Protein AF-A0A927WW05-F1 (afdb_monomer_lite)

Radius of gyration: 24.35 Å; chains: 1; bounding box: 55×61×64 Å

pLDDT: mean 81.82, std 17.55, range [44.12, 98.25]

Foldseek 3Di:
DVVVVVVVVVVVVVVVVVVVVVVVVVVVVVVVVLVVVLVVVCCVVPNPWAWPDKDFAAELVRHSQWIWTATDPGKIWIAGPVQRHTQDIDRHHDDLCPPPDHWHDLGPQAIWDADPNWTAGSVPRDTDDPVRSVVSVVVVVVVSVVSVVVVVVVVVVVVVVVVVVVVVVVVVVVVVD

Secondary stru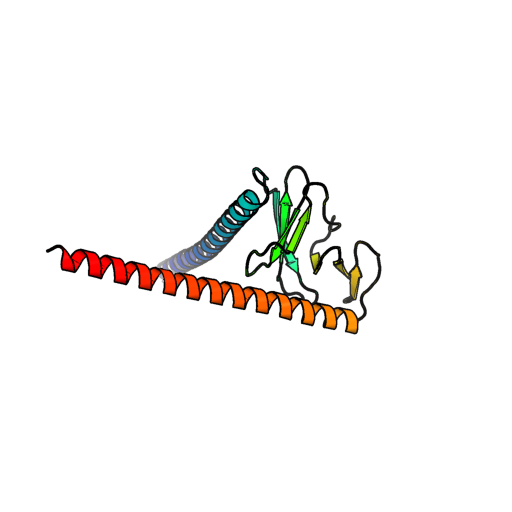cture (DSSP, 8-state):
-HHHHHHHHHHHHHHHHHHHHHHHHHHHHHHHHHHHHHHHHHHHHHSSPPEEEEEEEB-TTS---EEEEEESSS-EEEEETTT--EEEEESS---S-TT-SS-EE-STT-EEEEETTEEEETTT-PBPPHHHHHHHHHHHHHHHHHHHHHHHHHHHHHHHHHHHHHHHHHHHHHTT-

Structure (mmCIF, N/CA/C/O backbone):
data_AF-A0A927WW05-F1
#
_entry.id   AF-A0A927WW05-F1
#
loop_
_atom_site.group_PDB
_atom_site.id
_atom_site.type_symbol
_atom_site.label_atom_id
_atom_site.label_alt_id
_atom_site.label_comp_id
_atom_site.label_asym_id
_atom_site.label_entity_id
_atom_site.label_seq_id
_atom_site.pdbx_PDB_ins_code
_atom_site.Cartn_x
_atom_site.Cartn_y
_atom_site.Cartn_z
_atom_site.occupancy
_atom_site.B_iso_or_equiv
_atom_site.auth_seq_id
_atom_site.auth_comp_id
_atom_site.auth_asym_id
_atom_site.auth_atom_id
_atom_site.pdbx_PDB_model_num
ATOM 1 N N . MET A 1 1 ? 34.515 -19.649 48.354 1.00 56.78 1 MET A N 1
ATOM 2 C CA . MET A 1 1 ? 34.662 -19.021 47.018 1.00 56.78 1 MET A CA 1
ATOM 3 C C . MET A 1 1 ? 33.656 -19.541 45.986 1.00 56.78 1 MET A C 1
ATOM 5 O O . MET A 1 1 ? 32.896 -18.726 45.486 1.00 56.78 1 MET A O 1
ATOM 9 N N . LYS A 1 2 ? 33.535 -20.858 45.730 1.00 58.06 2 LYS A N 1
ATOM 10 C CA . LYS A 1 2 ? 32.563 -21.416 44.751 1.00 58.06 2 LYS A CA 1
ATOM 11 C C . LYS A 1 2 ? 31.093 -21.002 44.975 1.00 58.06 2 LYS A C 1
ATOM 13 O O . LYS A 1 2 ? 30.398 -20.691 44.019 1.00 58.06 2 LYS A O 1
ATOM 18 N N . LYS A 1 3 ? 30.635 -20.937 46.234 1.00 62.94 3 LYS A N 1
ATOM 19 C CA . LYS A 1 3 ? 29.251 -20.546 46.571 1.00 62.94 3 LYS A CA 1
ATOM 20 C C . LYS A 1 3 ? 28.945 -19.073 46.267 1.00 62.94 3 LYS A C 1
ATOM 22 O O . LYS A 1 3 ? 27.870 -18.781 45.778 1.00 62.94 3 LYS A O 1
ATOM 27 N N . ILE A 1 4 ? 29.907 -18.174 46.488 1.00 73.12 4 ILE A N 1
ATOM 28 C CA . ILE A 1 4 ? 29.751 -16.729 46.234 1.00 73.12 4 ILE A CA 1
ATOM 29 C C . ILE A 1 4 ? 29.724 -16.455 44.725 1.00 73.12 4 ILE A C 1
ATOM 31 O O . ILE A 1 4 ? 28.893 -15.689 44.251 1.00 73.12 4 ILE A O 1
ATOM 35 N N . PHE A 1 5 ? 30.580 -17.142 43.962 1.00 70.81 5 PHE A N 1
ATOM 36 C CA . PHE A 1 5 ? 30.598 -17.043 42.502 1.00 70.81 5 PHE A CA 1
ATOM 37 C C . PHE A 1 5 ? 29.287 -17.550 41.877 1.00 70.81 5 PHE A C 1
ATOM 39 O O . PHE A 1 5 ? 28.730 -16.904 40.996 1.00 70.81 5 PHE A O 1
ATOM 46 N N . SER A 1 6 ? 28.740 -18.658 42.394 1.00 71.25 6 SER A N 1
ATOM 47 C CA . SER A 1 6 ? 27.456 -19.204 41.939 1.00 71.25 6 SER A CA 1
ATOM 48 C C . SER A 1 6 ? 26.289 -18.235 42.151 1.00 71.25 6 SER A C 1
ATOM 50 O O . SER A 1 6 ? 25.423 -18.137 41.286 1.00 71.25 6 SER A O 1
ATOM 52 N N . THR A 1 7 ? 26.260 -17.501 43.267 1.00 76.88 7 THR A N 1
ATOM 53 C CA . THR A 1 7 ? 25.187 -16.532 43.543 1.00 76.88 7 THR A CA 1
ATOM 54 C C . THR A 1 7 ? 25.234 -15.341 42.585 1.00 76.88 7 THR A C 1
ATOM 56 O O . THR A 1 7 ? 24.192 -14.898 42.109 1.00 76.88 7 THR A O 1
ATOM 59 N N . ILE A 1 8 ? 26.432 -14.852 42.247 1.00 80.75 8 ILE A N 1
ATOM 60 C CA . ILE A 1 8 ? 26.608 -13.719 41.323 1.00 80.75 8 ILE A CA 1
ATOM 61 C C . ILE A 1 8 ? 26.121 -14.080 39.913 1.00 80.75 8 ILE A C 1
ATOM 63 O O . ILE A 1 8 ? 25.424 -13.285 39.286 1.00 80.75 8 ILE A O 1
ATOM 67 N N . VAL A 1 9 ? 26.419 -15.295 39.439 1.00 79.88 9 VAL A N 1
ATOM 68 C CA . VAL A 1 9 ? 25.972 -15.772 38.118 1.00 79.88 9 VAL A CA 1
ATOM 69 C C . VAL A 1 9 ? 24.445 -15.874 38.043 1.00 79.88 9 VAL A C 1
ATOM 71 O O . VAL A 1 9 ? 23.856 -15.472 37.042 1.00 79.88 9 VAL A O 1
ATOM 74 N N . ILE A 1 10 ? 23.790 -16.348 39.107 1.00 81.00 10 ILE A N 1
ATOM 75 C CA . ILE A 1 10 ? 22.323 -16.459 39.155 1.00 81.00 10 ILE A CA 1
ATOM 76 C C . ILE A 1 10 ? 21.664 -15.074 39.117 1.00 81.00 10 ILE A C 1
ATOM 78 O O . ILE A 1 10 ? 20.703 -14.878 38.377 1.00 81.00 10 ILE A O 1
ATOM 82 N N . ILE A 1 11 ? 22.202 -14.095 39.851 1.00 80.06 11 ILE A N 1
ATOM 83 C CA . ILE A 1 11 ? 21.691 -12.714 39.829 1.00 80.06 11 ILE A CA 1
ATOM 84 C C . ILE A 1 11 ? 21.844 -12.106 38.429 1.00 80.06 11 ILE A C 1
ATOM 86 O O . ILE A 1 11 ? 20.907 -11.493 37.922 1.00 80.06 11 ILE A O 1
ATOM 90 N N . PHE A 1 12 ? 22.986 -12.327 37.773 1.00 78.69 12 PHE A N 1
ATOM 91 C CA . PHE A 1 12 ? 23.205 -11.855 36.405 1.00 78.69 12 PHE A CA 1
ATOM 92 C C . PHE A 1 12 ? 22.225 -12.483 35.407 1.00 78.69 12 PHE A C 1
ATOM 94 O O . PHE A 1 12 ? 21.690 -11.780 34.553 1.00 78.69 12 PHE A O 1
ATOM 101 N N . LEU A 1 13 ? 21.936 -13.781 35.546 1.00 78.31 13 LEU A N 1
ATOM 102 C CA . LEU A 1 13 ? 20.984 -14.491 34.691 1.00 78.31 13 LEU A CA 1
ATOM 103 C C . LEU A 1 13 ? 19.547 -13.971 34.875 1.00 78.31 13 LEU A C 1
ATOM 105 O O . LEU A 1 13 ? 18.840 -13.769 33.891 1.00 78.31 13 LEU A O 1
ATOM 109 N N . ILE A 1 14 ? 19.132 -13.694 36.117 1.00 76.25 14 ILE A N 1
ATOM 110 C CA . ILE A 1 14 ? 17.808 -13.125 36.422 1.00 76.25 14 ILE A CA 1
ATOM 111 C C . ILE A 1 14 ? 17.682 -11.705 35.852 1.00 76.25 14 ILE A C 1
ATOM 113 O O . ILE A 1 14 ? 16.671 -11.379 35.229 1.00 76.25 14 ILE A O 1
ATOM 117 N N . CYS A 1 15 ? 18.720 -10.874 35.995 1.00 71.81 15 CYS A N 1
ATOM 118 C CA . CYS A 1 15 ? 18.745 -9.535 35.402 1.00 71.81 15 CYS A CA 1
ATOM 119 C C . CYS A 1 15 ? 18.702 -9.579 33.866 1.00 71.81 15 CYS A C 1
ATOM 121 O O . CYS A 1 15 ? 18.008 -8.769 33.256 1.00 71.81 15 CYS A O 1
ATOM 123 N N . PHE A 1 16 ? 19.393 -10.540 33.244 1.00 70.19 16 PHE A N 1
ATOM 124 C CA . PHE A 1 16 ? 19.385 -10.724 31.791 1.00 70.19 16 PHE A CA 1
ATOM 125 C C . PHE A 1 16 ? 18.023 -11.210 31.271 1.00 70.19 16 PHE A C 1
ATOM 127 O O . PHE A 1 16 ? 17.559 -10.774 30.223 1.00 70.19 16 PHE A O 1
ATOM 134 N N . LEU A 1 17 ? 17.324 -12.072 32.012 1.00 64.44 17 LEU A N 1
ATOM 135 C CA . LEU A 1 17 ? 15.960 -12.485 31.661 1.00 64.44 17 LEU A CA 1
ATOM 136 C C . LEU A 1 17 ? 14.966 -11.315 31.770 1.00 64.44 17 LEU A C 1
ATOM 138 O O . LEU A 1 17 ? 14.106 -11.156 30.905 1.00 64.44 17 LEU A O 1
ATOM 142 N N . ALA A 1 18 ? 15.113 -10.448 32.776 1.00 61.41 18 ALA A N 1
ATOM 143 C CA . ALA A 1 18 ? 14.218 -9.309 32.987 1.00 61.41 18 ALA A CA 1
ATOM 144 C C . ALA A 1 18 ? 14.308 -8.224 31.893 1.00 61.41 18 ALA A C 1
ATOM 146 O O . ALA A 1 18 ? 13.317 -7.536 31.637 1.00 61.41 18 ALA A O 1
ATOM 147 N N . THR A 1 19 ? 15.460 -8.058 31.230 1.00 58.72 19 THR A N 1
ATOM 148 C CA . THR A 1 19 ? 15.603 -7.093 30.123 1.00 58.72 19 THR A CA 1
ATOM 149 C C . THR A 1 19 ? 14.947 -7.582 28.832 1.00 58.72 19 THR A C 1
ATOM 151 O O . THR A 1 19 ? 14.359 -6.776 28.114 1.00 58.72 19 THR A O 1
ATOM 154 N N . ASN A 1 20 ? 14.965 -8.892 28.566 1.00 56.16 20 ASN A N 1
ATOM 155 C CA . ASN A 1 20 ? 14.335 -9.476 27.378 1.00 56.16 20 ASN A CA 1
ATOM 156 C C . ASN A 1 20 ? 12.795 -9.411 27.430 1.00 56.16 20 ASN A C 1
ATOM 158 O O . ASN A 1 20 ? 12.150 -9.201 26.405 1.00 56.16 20 ASN A O 1
ATOM 162 N N . ILE A 1 21 ? 12.197 -9.512 28.623 1.00 57.78 21 ILE A N 1
ATOM 163 C CA . ILE A 1 21 ? 10.733 -9.449 28.791 1.00 57.78 21 ILE A CA 1
ATOM 164 C C . ILE A 1 21 ? 10.190 -8.044 28.477 1.00 57.78 21 ILE A C 1
ATOM 166 O O . ILE A 1 21 ? 9.149 -7.911 27.837 1.00 57.78 21 ILE A O 1
ATOM 170 N N . LYS A 1 22 ? 10.903 -6.982 28.879 1.00 55.47 22 LYS A N 1
ATOM 171 C CA . LYS A 1 22 ? 10.468 -5.592 28.641 1.00 55.47 22 LYS A CA 1
ATOM 172 C C . LYS A 1 22 ? 10.468 -5.212 27.159 1.00 55.47 22 LYS A C 1
ATOM 174 O O . LYS A 1 22 ? 9.595 -4.469 26.730 1.00 55.47 22 LYS A O 1
ATOM 179 N N . LEU A 1 23 ? 11.415 -5.739 26.383 1.00 47.34 23 LEU A N 1
ATOM 180 C CA . LEU A 1 23 ? 11.500 -5.470 24.947 1.00 47.34 23 LEU A CA 1
ATOM 181 C C . LEU A 1 23 ? 10.327 -6.104 24.178 1.00 47.34 23 LEU A C 1
ATOM 183 O O . LEU A 1 23 ? 9.767 -5.478 23.286 1.00 47.34 23 LEU A O 1
ATOM 187 N N . SER A 1 24 ? 9.911 -7.314 24.565 1.00 57.50 24 SER A N 1
ATOM 188 C CA . SER A 1 24 ? 8.780 -8.007 23.933 1.00 57.50 24 SER A CA 1
ATOM 189 C C . SER A 1 24 ? 7.425 -7.371 24.251 1.00 57.50 24 SER A C 1
ATOM 191 O O . SER A 1 24 ? 6.541 -7.390 23.400 1.00 57.50 24 SER A O 1
ATOM 193 N N . ALA A 1 25 ? 7.237 -6.835 25.461 1.00 55.94 25 ALA A N 1
ATOM 194 C CA . ALA A 1 25 ? 5.966 -6.234 25.863 1.00 55.94 25 ALA A CA 1
ATOM 195 C C . ALA A 1 25 ? 5.676 -4.919 25.119 1.00 55.94 25 ALA A C 1
ATOM 197 O O . ALA A 1 25 ? 4.538 -4.689 24.724 1.00 55.94 25 ALA A O 1
ATOM 198 N N . ASN A 1 26 ? 6.703 -4.092 24.887 1.00 57.88 26 ASN A N 1
ATOM 199 C CA . ASN A 1 26 ? 6.550 -2.828 24.162 1.00 57.88 26 ASN A CA 1
ATOM 200 C C . ASN A 1 26 ? 6.128 -3.058 22.701 1.00 57.88 26 ASN A C 1
ATOM 202 O O . ASN A 1 26 ? 5.197 -2.419 22.230 1.00 57.88 26 ASN A O 1
ATOM 206 N N . ASN A 1 27 ? 6.738 -4.033 22.019 1.00 58.69 27 ASN A N 1
ATOM 207 C CA . ASN A 1 27 ? 6.404 -4.342 20.625 1.00 58.69 27 ASN A CA 1
ATOM 208 C C . ASN A 1 27 ? 4.959 -4.848 20.460 1.00 58.69 27 ASN A C 1
ATOM 210 O O . ASN A 1 27 ? 4.291 -4.497 19.495 1.00 58.69 27 ASN A O 1
ATOM 214 N N . LEU A 1 28 ? 4.463 -5.644 21.416 1.00 58.94 28 LEU A N 1
ATOM 215 C CA . LEU A 1 28 ? 3.082 -6.140 21.398 1.00 58.94 28 LEU A CA 1
ATOM 216 C C . LEU A 1 28 ? 2.055 -5.028 21.654 1.00 58.94 28 LEU A C 1
ATOM 218 O O . LEU A 1 28 ? 0.948 -5.081 21.122 1.00 58.94 28 LEU A O 1
ATOM 222 N N . TYR A 1 29 ? 2.407 -4.039 22.478 1.00 58.16 29 TYR A N 1
ATOM 223 C CA . TYR A 1 29 ? 1.541 -2.897 22.764 1.00 58.16 29 TYR A CA 1
ATOM 224 C C . TYR A 1 29 ? 1.387 -1.987 21.536 1.00 58.16 29 TYR A C 1
ATOM 226 O O . TYR A 1 29 ? 0.262 -1.654 21.164 1.00 58.16 29 TYR A O 1
ATOM 234 N N . ASP A 1 30 ? 2.497 -1.664 20.866 1.00 62.25 30 ASP A N 1
ATOM 235 C CA . ASP A 1 30 ? 2.499 -0.813 19.668 1.00 62.25 30 ASP A CA 1
ATOM 236 C C . ASP A 1 30 ? 1.732 -1.458 18.498 1.00 62.25 30 ASP A C 1
ATOM 238 O O . ASP A 1 30 ? 0.967 -0.789 17.799 1.00 62.25 30 ASP A O 1
ATOM 242 N N . GLU A 1 31 ? 1.868 -2.776 18.309 1.00 65.00 31 GLU A N 1
ATOM 243 C CA . GLU A 1 31 ? 1.123 -3.524 17.287 1.00 65.00 31 GLU A CA 1
ATOM 244 C C . GLU A 1 31 ? -0.390 -3.539 17.574 1.00 65.00 31 GLU A C 1
ATOM 246 O O . GLU A 1 31 ? -1.206 -3.350 16.666 1.00 65.00 31 GLU A O 1
ATOM 251 N N . TYR A 1 32 ? -0.779 -3.709 18.843 1.00 67.12 32 TYR A N 1
ATOM 252 C CA . TYR A 1 32 ? -2.183 -3.710 19.255 1.00 67.12 32 TYR A CA 1
ATOM 253 C C . TYR A 1 32 ? -2.842 -2.335 19.085 1.00 67.12 32 TYR A C 1
ATOM 255 O O . TYR A 1 32 ? -3.957 -2.248 18.557 1.00 67.12 32 TYR A O 1
ATOM 263 N N . GLU A 1 33 ? -2.167 -1.253 19.489 1.00 73.06 33 GLU A N 1
ATOM 264 C CA . GLU A 1 33 ? -2.682 0.104 19.273 1.00 73.06 33 GLU A CA 1
ATOM 265 C C . GLU A 1 33 ? -2.795 0.433 17.781 1.00 73.06 33 GLU A C 1
ATOM 267 O O . GLU A 1 33 ? -3.839 0.927 17.350 1.00 73.06 33 GLU A O 1
ATOM 272 N N . SER A 1 34 ? -1.783 0.086 16.979 1.00 74.25 34 SER A N 1
ATOM 273 C CA . SER A 1 34 ? -1.811 0.289 15.526 1.00 74.25 34 SER A CA 1
ATOM 274 C C . SER A 1 34 ? -2.999 -0.429 14.878 1.00 74.25 34 SER A C 1
ATOM 276 O O . SER A 1 34 ? -3.794 0.191 14.167 1.00 74.25 34 SER A O 1
ATOM 278 N N . LYS A 1 35 ? -3.208 -1.712 15.207 1.00 77.88 35 LYS A N 1
ATOM 279 C CA . LYS A 1 35 ? -4.350 -2.483 14.695 1.00 77.88 35 LYS A CA 1
ATOM 280 C C . LYS A 1 35 ? -5.691 -1.880 15.122 1.00 77.88 35 LYS A C 1
ATOM 282 O O . LYS A 1 35 ? -6.625 -1.857 14.325 1.00 77.88 35 LYS A O 1
ATOM 287 N N . THR A 1 36 ? -5.780 -1.358 16.345 1.00 83.38 36 THR A N 1
ATOM 288 C CA . THR A 1 36 ? -7.002 -0.720 16.863 1.00 83.38 36 THR A CA 1
ATOM 289 C C . THR A 1 36 ? -7.318 0.584 16.126 1.00 83.38 36 THR A C 1
ATOM 291 O O . THR A 1 36 ? -8.465 0.808 15.740 1.00 83.38 36 THR A O 1
ATOM 294 N N . ILE A 1 37 ? -6.311 1.427 15.875 1.00 88.94 37 ILE A N 1
ATOM 295 C CA . ILE A 1 37 ? -6.483 2.675 15.117 1.00 88.94 37 ILE A CA 1
ATOM 296 C C . ILE A 1 37 ? -6.893 2.369 13.673 1.00 88.94 37 ILE A C 1
ATOM 298 O O . ILE A 1 37 ? -7.821 2.989 13.156 1.00 88.94 37 ILE A O 1
ATOM 302 N N . ILE A 1 38 ? -6.242 1.398 13.027 1.00 91.44 38 ILE A N 1
ATOM 303 C CA . ILE A 1 38 ? -6.566 1.009 11.649 1.00 91.44 38 ILE A CA 1
ATOM 304 C C . ILE A 1 38 ? -7.985 0.442 11.570 1.00 91.44 38 ILE A C 1
ATOM 306 O O . ILE A 1 38 ? -8.720 0.816 10.656 1.00 91.44 38 ILE A O 1
ATOM 310 N N . GLN A 1 39 ? -8.402 -0.388 12.534 1.00 90.19 39 GLN A N 1
ATOM 311 C CA . GLN A 1 39 ? -9.784 -0.868 12.629 1.00 90.19 39 GLN A CA 1
ATOM 312 C C . GLN A 1 39 ? -10.757 0.311 12.707 1.00 90.19 39 GLN A C 1
ATOM 314 O O . GLN A 1 39 ? -11.661 0.403 11.883 1.00 90.19 39 GLN A O 1
ATOM 319 N N . GLN A 1 40 ? -10.517 1.271 13.604 1.00 89.62 40 GLN A N 1
ATOM 320 C CA . GLN A 1 40 ? -11.382 2.442 13.753 1.00 89.62 40 GLN A CA 1
ATOM 321 C C . GLN A 1 40 ? -11.454 3.294 12.474 1.00 89.62 40 GLN A C 1
ATOM 323 O O . GLN A 1 40 ? -12.533 3.728 12.072 1.00 89.62 40 GLN A O 1
ATOM 328 N N . VAL A 1 41 ? -10.318 3.559 11.821 1.00 92.12 41 VAL A N 1
ATOM 329 C CA . VAL A 1 41 ? -10.280 4.320 10.558 1.00 92.12 41 VAL A CA 1
ATOM 330 C C . VAL A 1 41 ? -11.031 3.574 9.453 1.00 92.12 41 VAL A C 1
ATOM 332 O O . VAL A 1 41 ? -11.800 4.189 8.717 1.00 92.12 41 VAL A O 1
ATOM 335 N N . THR A 1 42 ? -10.845 2.258 9.361 1.00 92.88 42 THR A N 1
ATOM 336 C CA . THR A 1 42 ? -11.498 1.401 8.361 1.00 92.88 42 THR A CA 1
ATOM 337 C C . THR A 1 42 ? -13.010 1.356 8.576 1.00 92.88 42 THR A C 1
ATOM 339 O O . THR A 1 42 ? -13.765 1.569 7.628 1.00 92.88 42 THR A O 1
ATOM 342 N N . GLU A 1 43 ? -13.459 1.166 9.818 1.00 91.06 43 GLU A N 1
ATOM 343 C CA . GLU A 1 43 ? -14.882 1.143 10.174 1.00 91.06 43 GLU A CA 1
ATOM 344 C C . GLU A 1 43 ? -15.570 2.477 9.874 1.00 91.06 43 GLU A C 1
ATOM 346 O O . GLU A 1 43 ? -16.664 2.515 9.313 1.00 91.06 43 GLU A O 1
ATOM 351 N N . ASN A 1 44 ? -14.902 3.596 10.170 1.00 91.56 44 ASN A N 1
ATOM 352 C CA . ASN A 1 44 ? -15.428 4.925 9.859 1.00 91.56 44 ASN A CA 1
ATOM 353 C C . ASN A 1 44 ? -15.629 5.154 8.352 1.00 91.56 44 ASN A C 1
ATOM 355 O O . ASN A 1 44 ? -16.500 5.933 7.965 1.00 91.56 44 ASN A O 1
ATOM 359 N N . LEU A 1 45 ? -14.811 4.521 7.506 1.00 93.50 45 LEU A N 1
ATOM 360 C CA . LEU A 1 45 ? -14.864 4.689 6.052 1.00 93.50 45 LEU A CA 1
ATOM 361 C C . LEU A 1 45 ? -15.844 3.724 5.382 1.00 93.50 45 LEU A C 1
ATOM 363 O O . LEU A 1 45 ? -16.513 4.109 4.422 1.00 93.50 45 LEU A O 1
ATOM 367 N N . PHE A 1 46 ? -15.919 2.483 5.863 1.00 93.62 46 PHE A N 1
ATOM 368 C CA . PHE A 1 46 ? -16.597 1.395 5.153 1.00 93.62 46 PHE A CA 1
ATOM 369 C C . PHE A 1 46 ? -17.708 0.707 5.961 1.00 93.62 46 PHE A C 1
ATOM 371 O O . PHE A 1 46 ? -18.381 -0.172 5.425 1.00 93.62 46 PHE A O 1
ATOM 378 N N . GLY A 1 47 ? -17.948 1.117 7.209 1.00 90.00 47 GLY A N 1
ATOM 379 C CA . GLY A 1 47 ? -18.924 0.493 8.105 1.00 90.00 47 GLY A CA 1
ATOM 380 C C . GLY A 1 47 ? -18.381 -0.776 8.763 1.00 90.00 47 GLY A C 1
ATOM 381 O O . GLY A 1 47 ? -17.194 -0.861 9.059 1.00 90.00 47 GLY A O 1
ATOM 382 N N . ASP A 1 48 ? -19.242 -1.769 8.985 1.00 86.75 48 ASP A N 1
ATOM 383 C CA . ASP A 1 48 ? -18.915 -3.008 9.708 1.00 86.75 48 ASP A CA 1
ATOM 384 C C . ASP A 1 48 ? -18.026 -3.964 8.881 1.00 86.75 48 ASP A C 1
ATOM 386 O O . ASP A 1 48 ? -18.438 -5.058 8.489 1.00 86.75 48 ASP A O 1
ATOM 390 N N . VAL A 1 49 ? -16.793 -3.548 8.588 1.00 90.75 49 VAL A N 1
ATOM 391 C CA . VAL A 1 49 ? -15.778 -4.364 7.914 1.00 90.75 49 VAL A CA 1
ATOM 392 C C . VAL A 1 49 ? -14.842 -4.982 8.948 1.00 90.75 49 VAL A C 1
ATOM 394 O O . VAL A 1 49 ? -14.259 -4.295 9.787 1.00 90.75 49 VAL A O 1
ATOM 397 N N . ILE A 1 50 ? -14.649 -6.298 8.858 1.00 91.31 50 ILE A N 1
ATOM 398 C CA . ILE A 1 50 ? -13.740 -7.035 9.738 1.00 91.31 50 ILE A CA 1
ATOM 399 C C . ILE A 1 50 ? -12.374 -7.162 9.060 1.00 91.31 50 ILE A C 1
ATOM 401 O O . ILE A 1 50 ? -12.260 -7.737 7.973 1.00 91.31 50 ILE A O 1
ATOM 405 N N . ILE A 1 51 ? -11.330 -6.658 9.721 1.00 93.38 51 ILE A N 1
ATOM 406 C CA . ILE A 1 51 ? -9.947 -6.786 9.255 1.00 93.38 51 ILE A CA 1
ATOM 407 C C . ILE A 1 51 ? -9.421 -8.197 9.548 1.00 93.38 51 ILE A C 1
ATOM 409 O O . ILE A 1 51 ? -9.372 -8.638 10.697 1.00 93.38 51 ILE A O 1
ATOM 413 N N . GLU A 1 52 ? -8.969 -8.885 8.501 1.00 93.12 52 GLU A N 1
ATOM 414 C CA . GLU A 1 52 ? -8.272 -10.171 8.580 1.00 93.12 52 GLU A CA 1
ATOM 415 C C . GLU A 1 52 ? -6.800 -9.966 8.950 1.00 93.12 52 GLU A C 1
ATOM 417 O O . GLU A 1 52 ? -6.308 -10.531 9.931 1.00 93.12 52 GLU A O 1
ATOM 422 N N . SER A 1 53 ? -6.098 -9.125 8.186 1.00 92.19 53 SER A N 1
ATOM 423 C CA . SER A 1 53 ? -4.677 -8.843 8.378 1.00 92.19 53 SER A CA 1
ATOM 424 C C . SER A 1 53 ? -4.325 -7.399 8.037 1.00 92.19 53 SER A C 1
ATOM 426 O O . SER A 1 53 ? -4.996 -6.738 7.244 1.00 92.19 53 SER A O 1
ATOM 428 N N . VAL A 1 54 ? -3.244 -6.929 8.658 1.00 93.44 54 VAL A N 1
ATOM 429 C CA . VAL A 1 54 ? -2.554 -5.685 8.322 1.00 93.44 54 VAL A CA 1
ATOM 430 C C . VAL A 1 54 ? -1.108 -6.058 8.030 1.00 93.44 54 VAL A C 1
ATOM 432 O O . VAL A 1 54 ? -0.485 -6.755 8.828 1.00 93.44 54 VAL A O 1
ATOM 435 N N . GLU A 1 55 ? -0.591 -5.637 6.884 1.00 94.00 55 GLU A N 1
ATOM 436 C CA . GLU A 1 55 ? 0.762 -5.958 6.435 1.00 94.00 55 GLU A CA 1
ATOM 437 C C . GLU A 1 55 ? 1.434 -4.727 5.829 1.00 94.00 55 GLU A C 1
ATOM 439 O O . GLU A 1 55 ? 0.779 -3.920 5.170 1.00 94.00 55 GLU A O 1
ATOM 444 N N . ASP A 1 56 ? 2.750 -4.608 5.983 1.00 95.75 56 ASP A N 1
ATOM 445 C CA . ASP A 1 56 ? 3.506 -3.551 5.316 1.00 95.75 56 ASP A CA 1
ATOM 446 C C . ASP A 1 56 ? 3.554 -3.784 3.799 1.00 95.75 56 ASP A C 1
ATOM 448 O O . ASP A 1 56 ? 3.813 -4.890 3.307 1.00 95.75 56 ASP A O 1
ATOM 452 N N . LEU A 1 57 ? 3.371 -2.702 3.046 1.00 97.50 57 LEU A N 1
ATOM 453 C CA . LEU A 1 57 ? 3.675 -2.629 1.623 1.00 97.50 57 LEU A CA 1
ATOM 454 C C . LEU A 1 57 ? 4.852 -1.681 1.409 1.00 97.50 57 LEU A C 1
ATOM 456 O O . LEU A 1 57 ? 4.908 -0.575 1.949 1.00 97.50 57 LEU A O 1
ATOM 460 N N . TYR A 1 58 ? 5.795 -2.120 0.582 1.00 98.25 58 TYR A N 1
ATOM 461 C CA . TYR A 1 58 ? 7.035 -1.396 0.351 1.00 98.25 58 TYR A CA 1
ATOM 462 C C . TYR A 1 58 ? 6.953 -0.525 -0.899 1.00 98.25 58 TYR A C 1
ATOM 464 O O . TYR A 1 58 ? 6.405 -0.927 -1.924 1.00 98.25 58 TYR A O 1
ATOM 472 N N . ASN A 1 59 ? 7.568 0.645 -0.851 1.00 98.00 59 ASN A N 1
ATOM 473 C CA . ASN A 1 59 ? 7.880 1.427 -2.037 1.00 98.00 59 ASN A CA 1
ATOM 474 C C . ASN A 1 59 ? 9.077 0.793 -2.782 1.00 98.00 59 ASN A C 1
ATOM 476 O O . ASN A 1 59 ? 9.790 -0.067 -2.252 1.00 98.00 59 ASN A O 1
ATOM 480 N N . LEU A 1 60 ? 9.326 1.196 -4.029 1.00 97.62 60 LEU A N 1
ATOM 481 C CA . LEU A 1 60 ? 10.363 0.606 -4.889 1.00 97.62 60 LEU A CA 1
ATOM 482 C C . LEU A 1 60 ? 11.805 0.907 -4.420 1.00 97.62 60 LEU A C 1
ATOM 484 O O . LEU A 1 60 ? 12.767 0.373 -4.986 1.00 97.62 60 LEU A O 1
ATOM 488 N N . ASP A 1 61 ? 11.974 1.720 -3.379 1.00 96.56 61 ASP A N 1
ATOM 489 C CA . ASP A 1 61 ? 13.227 1.968 -2.653 1.00 96.56 61 ASP A CA 1
ATOM 490 C C . ASP A 1 61 ? 13.364 1.137 -1.359 1.00 96.56 61 ASP A C 1
ATOM 492 O O . ASP A 1 61 ? 14.248 1.404 -0.550 1.00 96.56 61 ASP A O 1
ATOM 496 N N . ASP A 1 62 ? 12.519 0.112 -1.184 1.00 97.00 62 ASP A N 1
ATOM 497 C CA . ASP A 1 62 ? 12.484 -0.788 -0.025 1.00 97.00 62 ASP A CA 1
ATOM 498 C C . ASP A 1 62 ? 11.991 -0.154 1.293 1.00 97.00 62 ASP A C 1
ATOM 500 O O . ASP A 1 62 ? 12.063 -0.813 2.335 1.00 97.00 62 ASP A O 1
ATOM 504 N N . SER A 1 63 ? 11.438 1.063 1.264 1.00 96.94 63 SER A N 1
ATOM 505 C CA . SER A 1 63 ? 10.824 1.698 2.442 1.00 96.94 63 SER A CA 1
ATOM 506 C C . SER A 1 63 ? 9.370 1.238 2.683 1.00 96.94 63 SER A C 1
ATOM 508 O O . SER A 1 63 ? 8.623 1.078 1.717 1.00 96.94 63 SER A O 1
ATOM 510 N N . PRO A 1 64 ? 8.941 0.986 3.940 1.00 96.62 64 PRO A N 1
ATOM 511 C CA . PRO A 1 64 ? 7.580 0.543 4.280 1.00 96.62 64 PRO A CA 1
ATOM 512 C C . PRO A 1 64 ? 6.603 1.732 4.355 1.00 96.62 64 PRO A C 1
ATOM 514 O O . PRO A 1 64 ? 6.103 2.112 5.414 1.00 96.62 64 PRO A O 1
ATOM 517 N N . ASP A 1 65 ? 6.370 2.370 3.214 1.00 97.12 65 ASP A N 1
ATOM 518 C CA . ASP A 1 65 ? 5.587 3.609 3.113 1.00 97.12 65 ASP A CA 1
ATOM 519 C C . ASP A 1 65 ? 4.063 3.396 3.193 1.00 97.12 65 ASP A C 1
ATOM 521 O O . ASP A 1 65 ? 3.295 4.361 3.255 1.00 97.12 65 ASP A O 1
ATOM 525 N N . TYR A 1 66 ? 3.605 2.144 3.163 1.00 97.44 66 TYR A N 1
ATOM 526 C CA . TYR A 1 66 ? 2.199 1.813 2.974 1.00 97.44 66 TYR A CA 1
ATOM 527 C C . TYR A 1 66 ? 1.760 0.642 3.852 1.00 97.44 66 TYR A C 1
ATOM 529 O O . TYR A 1 66 ? 2.559 -0.226 4.197 1.00 97.44 66 TYR A O 1
ATOM 537 N N . LEU A 1 67 ? 0.463 0.584 4.148 1.00 96.38 67 LEU A N 1
ATOM 538 C CA . LEU A 1 67 ? -0.177 -0.515 4.871 1.00 96.38 67 LEU A CA 1
ATOM 539 C C . LEU A 1 67 ? -1.231 -1.169 3.984 1.00 96.38 67 LEU A C 1
ATOM 541 O O . LEU A 1 67 ? -2.107 -0.483 3.464 1.00 96.38 67 LEU A O 1
ATOM 545 N N . TYR A 1 68 ? -1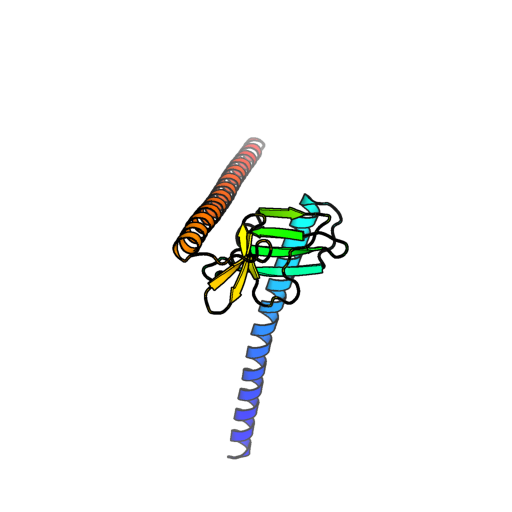.167 -2.488 3.843 1.00 96.19 68 TYR A N 1
ATOM 546 C CA . TYR A 1 68 ? -2.196 -3.323 3.236 1.00 96.19 68 TYR A CA 1
ATOM 547 C C . TYR A 1 68 ? -3.102 -3.903 4.310 1.00 96.19 68 TYR A C 1
ATOM 549 O O . TYR A 1 68 ? -2.657 -4.673 5.157 1.00 96.19 68 TYR A O 1
ATOM 557 N N . VAL A 1 69 ? -4.381 -3.564 4.240 1.00 95.50 69 VAL A N 1
ATOM 558 C CA . VAL A 1 69 ? -5.417 -4.059 5.141 1.00 95.50 69 VAL A CA 1
ATOM 559 C C . VAL A 1 69 ? -6.319 -4.990 4.351 1.00 95.50 69 VAL A C 1
ATOM 561 O O . VAL A 1 69 ? -7.015 -4.550 3.438 1.00 95.50 69 VAL A O 1
ATOM 564 N N . LYS A 1 70 ? -6.297 -6.280 4.684 1.00 94.75 70 LYS A N 1
ATOM 565 C CA . LYS A 1 70 ? -7.145 -7.299 4.059 1.00 94.75 70 LYS A CA 1
ATOM 566 C C . LYS A 1 70 ? -8.404 -7.507 4.895 1.00 94.75 70 LYS A C 1
ATOM 568 O O . LYS A 1 70 ? -8.318 -7.594 6.120 1.00 94.75 70 LYS A O 1
ATOM 573 N N . PHE A 1 71 ? -9.559 -7.605 4.247 1.00 94.62 71 PHE A N 1
ATOM 574 C CA . PHE A 1 71 ? -10.834 -7.870 4.918 1.00 94.62 71 PHE A CA 1
ATOM 575 C C . PHE A 1 71 ? -11.173 -9.367 4.891 1.00 94.62 71 PHE A C 1
ATOM 577 O O . PHE A 1 71 ? -10.805 -10.055 3.941 1.00 94.62 71 PHE A O 1
ATOM 584 N N . VAL A 1 72 ? -11.885 -9.856 5.916 1.00 90.94 72 VAL A N 1
ATOM 585 C CA . VAL A 1 72 ? -12.193 -11.293 6.099 1.00 90.94 72 VAL A CA 1
ATOM 586 C C . VAL A 1 72 ? -13.007 -11.885 4.945 1.00 90.94 72 VAL A C 1
ATOM 588 O O . VAL A 1 72 ? -12.674 -12.963 4.458 1.00 90.94 72 VAL A O 1
ATOM 591 N N . ASP A 1 73 ? -14.066 -11.202 4.505 1.00 84.75 73 ASP A N 1
ATOM 592 C CA . ASP A 1 73 ? -14.981 -11.758 3.499 1.00 84.75 73 ASP A CA 1
ATOM 593 C C . ASP A 1 73 ? -14.490 -11.508 2.070 1.00 84.75 73 ASP A C 1
ATOM 595 O O . ASP A 1 73 ? -14.487 -12.403 1.224 1.00 84.75 73 ASP A O 1
ATOM 599 N N . SER A 1 74 ? -14.098 -10.268 1.786 1.00 87.38 74 SER A N 1
ATOM 600 C CA . SER A 1 74 ? -13.545 -9.826 0.510 1.00 87.38 74 SER A CA 1
ATOM 601 C C . SER A 1 74 ? -13.127 -8.363 0.628 1.00 87.38 74 SER A C 1
ATOM 603 O O . SER A 1 74 ? -13.704 -7.608 1.407 1.00 87.38 74 SER A O 1
ATOM 605 N N . GLY A 1 75 ? -12.181 -7.940 -0.206 1.00 94.69 75 GLY A N 1
ATOM 606 C CA . GLY A 1 75 ? -11.763 -6.552 -0.277 1.00 94.69 75 GLY A CA 1
ATOM 607 C C . GLY A 1 75 ? -10.449 -6.265 0.435 1.00 94.69 75 GLY A C 1
ATOM 608 O O . GLY A 1 75 ? -9.824 -7.122 1.068 1.00 94.69 75 GLY A O 1
ATOM 609 N N . TYR A 1 76 ? -10.021 -5.024 0.283 1.00 96.56 76 TYR A N 1
ATOM 610 C CA . TYR A 1 76 ? -8.862 -4.465 0.937 1.00 96.56 76 TYR A CA 1
ATOM 611 C C . TYR A 1 76 ? -8.919 -2.943 0.981 1.00 96.56 76 TYR A C 1
ATOM 613 O O . TYR A 1 76 ? -9.633 -2.304 0.205 1.00 96.56 76 TYR A O 1
ATOM 621 N N . ALA A 1 77 ? -8.060 -2.377 1.817 1.00 97.44 77 ALA A N 1
ATOM 622 C CA . ALA A 1 77 ? -7.643 -0.989 1.751 1.00 97.44 77 ALA A CA 1
ATOM 623 C C . ALA A 1 77 ? -6.111 -0.896 1.768 1.00 97.44 77 ALA A C 1
ATOM 625 O O . ALA A 1 77 ? -5.425 -1.733 2.357 1.00 97.44 77 ALA A O 1
ATOM 626 N N . ILE A 1 78 ? -5.574 0.118 1.097 1.00 97.88 78 ILE A N 1
ATOM 627 C CA . ILE A 1 78 ? -4.175 0.522 1.171 1.00 97.88 78 ILE A CA 1
ATOM 628 C C . ILE A 1 78 ? -4.132 1.925 1.758 1.00 97.88 78 ILE A C 1
ATOM 630 O O . ILE A 1 78 ? -4.750 2.847 1.218 1.00 97.88 78 ILE A O 1
ATOM 634 N N . TYR A 1 79 ? -3.373 2.082 2.834 1.00 96.25 79 TYR A N 1
ATOM 635 C CA . TYR A 1 79 ? -3.164 3.357 3.508 1.00 96.25 79 TYR A CA 1
ATOM 636 C C . TYR A 1 79 ? -1.713 3.816 3.386 1.00 96.25 79 TYR A C 1
ATOM 638 O O . TYR A 1 79 ? -0.801 2.998 3.258 1.00 96.25 79 TYR A O 1
ATOM 646 N N . SER A 1 80 ? -1.491 5.125 3.481 1.00 95.44 80 SER A N 1
ATOM 647 C CA . SER A 1 80 ? -0.184 5.680 3.854 1.00 95.44 80 SER A CA 1
ATOM 648 C C . SER A 1 80 ? 0.189 5.192 5.256 1.00 95.44 80 SER A C 1
ATOM 650 O O . SER A 1 80 ? -0.618 5.330 6.178 1.00 95.44 80 SER A O 1
ATOM 652 N N . SER A 1 81 ? 1.394 4.646 5.447 1.00 92.44 81 SER A N 1
ATOM 653 C CA . SER A 1 81 ? 1.810 4.136 6.764 1.00 92.44 81 SER A CA 1
ATOM 654 C C . SER A 1 81 ? 2.018 5.250 7.790 1.00 92.44 81 SER A C 1
ATOM 656 O O . SER A 1 81 ? 1.835 5.023 8.984 1.00 92.44 81 SER A O 1
ATOM 658 N N . GLN A 1 82 ? 2.343 6.469 7.340 1.00 89.56 82 GLN A N 1
ATOM 659 C CA . GLN A 1 82 ? 2.590 7.590 8.245 1.00 89.56 82 GLN A CA 1
ATOM 660 C C . GLN A 1 82 ? 1.318 8.374 8.597 1.00 89.56 82 GLN A C 1
ATOM 662 O O . GLN A 1 82 ? 1.141 8.785 9.745 1.00 89.56 82 GLN A O 1
ATOM 667 N N . THR A 1 83 ? 0.438 8.615 7.620 1.00 89.38 83 THR A N 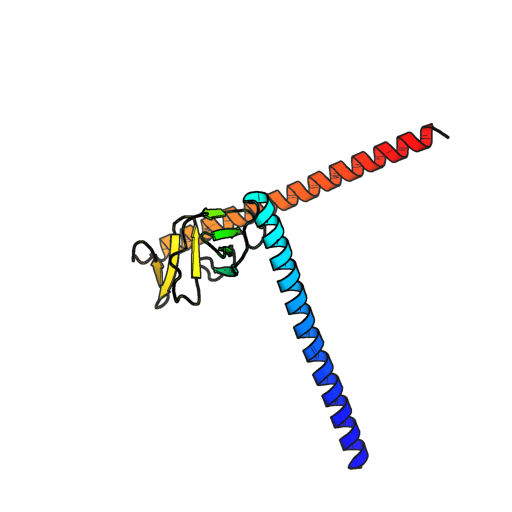1
ATOM 668 C CA . THR A 1 83 ? -0.738 9.488 7.806 1.00 89.38 83 THR A CA 1
ATOM 669 C C . THR A 1 83 ? -2.052 8.733 7.953 1.00 89.38 83 THR A C 1
ATOM 671 O O . THR A 1 83 ? -3.029 9.330 8.400 1.00 89.38 83 THR A O 1
ATOM 674 N N . LEU A 1 84 ? -2.080 7.440 7.607 1.00 91.88 84 LEU A N 1
ATOM 675 C CA . LEU A 1 84 ? -3.295 6.632 7.460 1.00 91.88 84 LEU A CA 1
ATOM 676 C C . LEU A 1 84 ? -4.295 7.196 6.438 1.00 91.88 84 LEU A C 1
ATOM 678 O O . LEU A 1 84 ? -5.479 6.867 6.473 1.00 91.88 84 LEU A O 1
ATOM 682 N N . ASP A 1 85 ? -3.825 8.022 5.500 1.00 91.88 85 ASP A N 1
ATOM 683 C CA . ASP A 1 85 ? -4.645 8.447 4.369 1.00 91.88 85 ASP A CA 1
ATOM 684 C C . ASP A 1 85 ? -4.963 7.242 3.483 1.00 91.88 85 ASP A C 1
ATOM 686 O O . ASP A 1 85 ? -4.071 6.463 3.138 1.00 91.88 85 ASP A O 1
ATOM 690 N N . LEU A 1 86 ? -6.233 7.096 3.104 1.00 94.56 86 LEU A N 1
ATOM 691 C CA . LEU A 1 86 ? -6.680 6.047 2.194 1.00 94.56 86 LEU A CA 1
ATOM 692 C C . LEU A 1 86 ? -6.174 6.336 0.774 1.00 94.56 86 LEU A C 1
ATOM 694 O O . LEU A 1 86 ? -6.513 7.364 0.190 1.00 94.56 86 LEU A O 1
ATOM 698 N N . LEU A 1 87 ? -5.392 5.414 0.213 1.00 95.81 87 LEU A N 1
ATOM 699 C CA . LEU A 1 87 ? -4.782 5.553 -1.114 1.00 95.81 87 LEU A CA 1
ATOM 700 C C . LEU A 1 87 ? -5.502 4.724 -2.175 1.00 95.81 87 LEU A C 1
ATOM 702 O O . LEU A 1 87 ? -5.636 5.150 -3.320 1.00 95.81 87 LEU A O 1
ATOM 706 N N . GLU A 1 88 ? -5.952 3.533 -1.799 1.00 97.38 88 GLU A N 1
ATOM 707 C CA . GLU A 1 88 ? -6.650 2.612 -2.686 1.00 97.38 88 GLU A CA 1
ATOM 708 C C . GLU A 1 88 ? -7.543 1.692 -1.857 1.00 97.38 88 GLU A C 1
ATOM 710 O O . GLU A 1 88 ? -7.201 1.353 -0.728 1.00 97.38 88 GLU A O 1
ATOM 715 N N . TYR A 1 89 ? -8.677 1.263 -2.400 1.00 97.25 89 TYR A N 1
ATOM 716 C CA . TYR A 1 89 ? -9.484 0.220 -1.782 1.00 97.25 89 TYR A CA 1
ATOM 717 C C . TYR A 1 89 ? -10.328 -0.513 -2.814 1.00 97.25 89 TYR A C 1
ATOM 719 O O . TYR A 1 89 ? -10.586 -0.022 -3.915 1.00 97.25 89 TYR A O 1
ATOM 727 N N . SER A 1 90 ? -10.810 -1.673 -2.400 1.00 96.06 90 SER A N 1
ATOM 728 C CA . SER A 1 90 ? -11.884 -2.396 -3.058 1.00 96.06 90 SER A CA 1
ATOM 729 C C . SER A 1 90 ? -12.651 -3.180 -2.006 1.00 96.06 90 SER A C 1
ATOM 731 O O . SER A 1 90 ? -12.043 -3.761 -1.119 1.00 96.06 90 SER A O 1
ATOM 733 N N . LEU A 1 91 ? -13.979 -3.237 -2.093 1.00 94.25 91 LEU A N 1
ATOM 734 C CA . LEU A 1 91 ? -14.793 -4.043 -1.169 1.00 94.25 91 LEU A CA 1
ATOM 735 C C . LEU A 1 91 ? -15.017 -5.474 -1.686 1.00 94.25 91 LEU A C 1
ATOM 737 O O . LEU A 1 91 ? -15.500 -6.340 -0.967 1.00 94.25 91 LEU A O 1
ATOM 741 N N . ASN A 1 92 ? -14.686 -5.738 -2.951 1.00 94.00 92 ASN A N 1
ATOM 742 C CA . ASN A 1 92 ? -15.086 -6.953 -3.663 1.00 94.00 92 ASN A CA 1
ATOM 743 C C . ASN A 1 92 ? -13.951 -7.606 -4.472 1.00 94.00 92 ASN A C 1
ATOM 745 O O . ASN A 1 92 ? -14.209 -8.507 -5.269 1.00 94.00 92 ASN A O 1
ATOM 749 N N . SER A 1 93 ? -12.703 -7.164 -4.301 1.00 91.75 93 SER A N 1
ATOM 750 C CA . SER A 1 93 ? -11.540 -7.767 -4.958 1.00 91.75 93 SER A CA 1
ATOM 751 C C . SER A 1 93 ? -10.365 -7.938 -4.001 1.00 91.75 93 SER A C 1
ATOM 753 O O . SER A 1 93 ? -10.354 -7.409 -2.895 1.00 91.75 93 SER A O 1
ATOM 755 N N . THR A 1 94 ? -9.363 -8.699 -4.427 1.00 89.75 94 THR A N 1
ATOM 756 C CA . THR A 1 94 ? -8.131 -8.939 -3.670 1.00 89.75 94 THR A CA 1
ATOM 757 C C . THR A 1 94 ? -6.918 -8.556 -4.503 1.00 89.75 94 THR A C 1
ATOM 759 O O . THR A 1 94 ? -6.932 -8.707 -5.726 1.00 89.75 94 THR A O 1
ATOM 762 N N . LEU A 1 95 ? -5.843 -8.121 -3.847 1.00 92.44 95 LEU A N 1
ATOM 763 C CA . LEU A 1 95 ? -4.587 -7.792 -4.517 1.00 92.44 95 LEU A CA 1
ATOM 764 C C . LEU A 1 95 ? -3.850 -9.045 -5.023 1.00 92.44 95 LEU A C 1
ATOM 766 O O . LEU A 1 95 ? -3.921 -10.100 -4.388 1.00 92.44 95 LEU A O 1
ATOM 770 N N . PRO A 1 96 ? -3.075 -8.946 -6.120 1.00 93.31 96 PRO A N 1
ATOM 771 C CA . PRO A 1 96 ? -2.424 -10.093 -6.759 1.00 93.31 96 PRO A CA 1
ATOM 772 C C . PRO A 1 96 ? -1.147 -10.586 -6.042 1.00 93.31 96 PRO A C 1
ATOM 774 O O . PRO A 1 96 ? -0.250 -11.120 -6.686 1.00 93.31 96 PRO A O 1
ATOM 777 N N . TYR A 1 97 ? -1.043 -10.456 -4.715 1.00 93.75 97 TYR A N 1
ATOM 778 C CA . TYR A 1 97 ? 0.156 -10.805 -3.929 1.00 93.75 97 TYR A CA 1
ATOM 779 C C . TYR A 1 97 ? 0.204 -12.259 -3.421 1.00 93.75 97 TYR A C 1
ATOM 781 O O . TYR A 1 97 ? 0.873 -12.558 -2.429 1.00 93.75 97 TYR A O 1
ATOM 789 N N . SER A 1 98 ? -0.513 -13.182 -4.061 1.00 87.62 98 SER A N 1
ATOM 790 C CA . SER A 1 98 ? -0.579 -14.574 -3.601 1.00 87.62 98 SER A CA 1
ATOM 791 C C . SER A 1 98 ? 0.811 -15.224 -3.548 1.00 87.62 98 SER A C 1
ATOM 793 O O . SER A 1 98 ? 1.510 -15.284 -4.557 1.00 87.62 98 SER A O 1
ATOM 795 N N . GLY A 1 99 ? 1.202 -15.734 -2.375 1.00 87.19 99 GLY A N 1
ATOM 796 C CA . GLY A 1 99 ? 2.490 -16.411 -2.165 1.00 87.19 99 GLY A CA 1
ATOM 797 C C . GLY A 1 99 ? 3.717 -15.491 -2.170 1.00 87.19 99 GLY A C 1
ATOM 798 O O . GLY A 1 99 ? 4.845 -15.979 -2.231 1.00 87.19 99 GLY A O 1
ATOM 799 N N . VAL A 1 100 ? 3.520 -14.173 -2.113 1.00 90.06 100 VAL A N 1
ATOM 800 C CA . VAL A 1 100 ? 4.602 -13.183 -2.126 1.00 90.06 100 VAL A CA 1
ATOM 801 C C . VAL A 1 100 ? 4.971 -12.791 -0.699 1.00 90.06 100 VAL A C 1
ATOM 803 O O . VAL A 1 100 ? 4.115 -12.345 0.059 1.00 90.06 100 VAL A O 1
ATOM 806 N N . ASN A 1 101 ? 6.258 -12.902 -0.357 1.00 87.00 101 ASN A N 1
ATOM 807 C CA . ASN A 1 101 ? 6.767 -12.486 0.951 1.00 87.00 101 ASN A CA 1
ATOM 808 C C . ASN A 1 101 ? 6.912 -10.955 1.046 1.00 87.00 101 ASN A C 1
ATOM 810 O O . ASN A 1 101 ? 6.291 -10.324 1.890 1.00 87.00 101 ASN A O 1
ATOM 814 N N . LYS A 1 102 ? 7.683 -10.339 0.136 1.00 95.88 102 LYS A N 1
ATOM 815 C CA . LYS A 1 102 ? 7.884 -8.883 0.104 1.00 95.88 102 LYS A CA 1
ATOM 816 C C . LYS A 1 102 ? 7.119 -8.251 -1.056 1.00 95.88 102 LYS A C 1
ATOM 818 O O . LYS A 1 102 ? 7.406 -8.536 -2.220 1.00 95.88 102 LYS A O 1
ATOM 823 N N . LYS A 1 103 ? 6.141 -7.418 -0.713 1.00 97.44 103 LYS A N 1
ATOM 824 C CA . LYS A 1 103 ? 5.138 -6.854 -1.620 1.00 97.44 103 LYS A CA 1
ATOM 825 C C . LYS A 1 103 ? 5.442 -5.382 -1.871 1.00 97.44 103 LYS A C 1
ATOM 827 O O . LYS A 1 103 ? 5.676 -4.643 -0.916 1.00 97.44 103 LYS A O 1
ATOM 832 N N . TYR A 1 104 ? 5.445 -4.968 -3.133 1.00 98.25 104 TYR A N 1
ATOM 833 C CA . TYR A 1 104 ? 5.795 -3.604 -3.511 1.00 98.25 104 TYR A CA 1
ATOM 834 C C . TYR A 1 104 ? 4.623 -2.884 -4.162 1.00 98.25 104 TYR A C 1
ATOM 836 O O . TYR A 1 104 ? 4.044 -3.391 -5.119 1.00 98.25 104 TYR A O 1
ATOM 844 N N . TYR A 1 105 ? 4.316 -1.687 -3.680 1.00 98.12 105 TYR A N 1
ATOM 845 C CA . TYR A 1 105 ? 3.220 -0.859 -4.155 1.00 98.12 105 TYR A CA 1
ATOM 846 C C . TYR A 1 105 ? 3.751 0.451 -4.724 1.00 98.12 105 TYR A C 1
ATOM 848 O O . TYR A 1 105 ? 4.596 1.108 -4.121 1.00 98.12 105 TYR A O 1
ATOM 856 N N . ALA A 1 106 ? 3.250 0.814 -5.900 1.00 96.81 106 ALA A N 1
ATOM 857 C CA . ALA A 1 106 ? 3.669 2.007 -6.628 1.00 96.81 106 ALA A CA 1
ATOM 858 C C . ALA A 1 106 ? 2.458 2.800 -7.154 1.00 96.81 106 ALA A C 1
ATOM 860 O O . ALA A 1 106 ? 2.513 3.439 -8.203 1.00 96.81 106 ALA A O 1
ATOM 861 N N . GLY A 1 107 ? 1.352 2.749 -6.407 1.00 95.06 107 GLY A N 1
ATOM 862 C CA . GLY A 1 107 ? 0.091 3.409 -6.734 1.00 95.06 107 GLY A CA 1
ATOM 863 C C . GLY A 1 107 ? -0.978 2.452 -7.274 1.00 95.06 107 GLY A C 1
ATOM 864 O O . GLY A 1 107 ? -0.709 1.263 -7.477 1.00 95.06 107 GLY A O 1
ATOM 865 N N . PRO A 1 108 ? -2.196 2.961 -7.530 1.00 94.81 108 PRO A N 1
ATOM 866 C CA . PRO A 1 108 ? -3.318 2.135 -7.946 1.00 94.81 108 PRO A CA 1
ATOM 867 C C . PRO A 1 108 ? -3.009 1.251 -9.148 1.00 94.81 108 PRO A C 1
ATOM 869 O O . PRO A 1 108 ? -2.422 1.718 -10.125 1.00 94.81 108 PRO A O 1
ATOM 872 N N . ALA A 1 109 ? -3.394 -0.026 -9.064 1.00 93.06 109 ALA A N 1
ATOM 873 C CA . ALA A 1 109 ? -3.131 -1.066 -10.067 1.00 93.06 109 ALA A CA 1
ATOM 874 C C . ALA A 1 109 ? -1.641 -1.392 -10.338 1.00 93.06 109 ALA A C 1
ATOM 876 O O . ALA A 1 109 ? -1.332 -2.198 -11.221 1.00 93.06 109 ALA A O 1
ATOM 877 N N . ASN A 1 110 ? -0.712 -0.806 -9.579 1.00 96.81 110 ASN A N 1
ATOM 878 C CA . 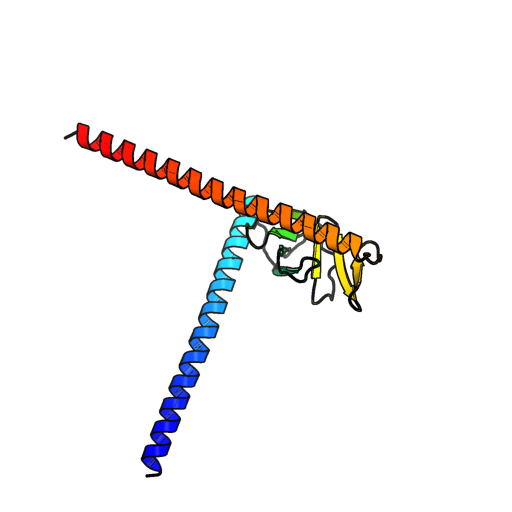ASN A 1 110 ? 0.730 -0.933 -9.765 1.00 96.81 110 ASN A CA 1
ATOM 879 C C . ASN A 1 110 ? 1.347 -1.732 -8.606 1.00 96.81 110 ASN A C 1
ATOM 881 O O . ASN A 1 110 ? 1.888 -1.180 -7.645 1.00 96.81 110 ASN A O 1
ATOM 885 N N . TYR A 1 111 ? 1.247 -3.060 -8.716 1.00 97.62 111 TYR A N 1
ATOM 886 C CA . TYR A 1 111 ? 1.710 -4.028 -7.716 1.00 97.62 111 TYR A CA 1
ATOM 887 C C . TYR A 1 111 ? 2.911 -4.800 -8.248 1.00 97.62 111 TYR A C 1
ATOM 889 O O . TYR A 1 111 ? 2.851 -5.338 -9.355 1.00 97.62 111 TYR A O 1
ATOM 897 N N . PHE A 1 112 ? 3.979 -4.900 -7.466 1.00 98.06 112 PHE A N 1
ATOM 898 C CA . PHE A 1 112 ? 5.249 -5.456 -7.919 1.00 98.06 112 PHE A CA 1
ATOM 899 C C . PHE A 1 112 ? 5.820 -6.503 -6.967 1.00 98.06 112 PHE A C 1
ATOM 901 O O . PHE A 1 112 ? 5.558 -6.520 -5.760 1.00 98.06 112 PHE A O 1
ATOM 908 N N . ILE A 1 113 ? 6.680 -7.341 -7.540 1.00 97.31 113 ILE A N 1
ATOM 909 C CA . ILE A 1 113 ? 7.641 -8.177 -6.822 1.00 97.31 113 ILE A CA 1
ATOM 910 C C . ILE A 1 113 ? 9.049 -7.884 -7.307 1.00 97.31 113 ILE A C 1
ATOM 912 O O . ILE A 1 113 ? 9.260 -7.512 -8.460 1.00 97.31 113 ILE A O 1
ATOM 916 N N . LYS A 1 114 ? 10.026 -8.075 -6.421 1.00 96.75 114 LYS A N 1
ATOM 917 C CA . LYS A 1 114 ? 11.440 -7.915 -6.751 1.00 96.75 114 LYS A CA 1
ATOM 918 C C . LYS A 1 114 ? 12.055 -9.276 -7.071 1.00 96.75 114 LYS A C 1
ATOM 920 O O . LYS A 1 114 ? 12.146 -10.132 -6.194 1.00 96.75 114 LYS A O 1
ATOM 925 N N . ILE A 1 115 ? 12.503 -9.462 -8.311 1.00 94.25 115 ILE A N 1
ATOM 926 C CA . ILE A 1 115 ? 13.185 -10.669 -8.800 1.00 94.25 115 ILE A CA 1
ATOM 927 C C . ILE A 1 115 ? 14.535 -10.240 -9.367 1.00 94.25 115 ILE A C 1
ATOM 929 O O . ILE A 1 115 ? 14.589 -9.377 -10.236 1.00 94.25 115 ILE A O 1
ATOM 933 N N . ASN A 1 116 ? 15.636 -10.826 -8.886 1.00 93.06 116 ASN A N 1
ATOM 934 C CA . ASN A 1 116 ? 16.992 -10.534 -9.379 1.00 93.06 116 ASN A CA 1
ATOM 935 C C . ASN A 1 116 ? 17.307 -9.026 -9.474 1.00 93.06 116 ASN A C 1
ATOM 937 O O . ASN A 1 116 ? 17.934 -8.566 -10.423 1.00 93.06 116 ASN A O 1
ATOM 941 N N . ASN A 1 117 ? 16.863 -8.253 -8.475 1.00 91.94 117 ASN A N 1
ATOM 942 C CA . ASN A 1 117 ? 17.017 -6.795 -8.398 1.00 91.94 117 ASN A CA 1
ATOM 943 C C . ASN A 1 117 ? 16.241 -5.975 -9.453 1.00 91.94 117 ASN A C 1
ATOM 945 O O . ASN A 1 117 ? 16.487 -4.780 -9.600 1.00 91.94 117 ASN A O 1
ATOM 949 N N . GLN A 1 118 ? 15.279 -6.586 -10.143 1.00 95.62 118 GLN A N 1
ATOM 950 C CA . GLN A 1 118 ? 14.321 -5.913 -11.020 1.00 95.62 118 GLN A CA 1
ATOM 951 C C . GLN A 1 118 ? 12.907 -6.042 -10.449 1.00 95.62 118 GLN A C 1
ATOM 953 O O . GLN A 1 118 ? 12.615 -6.981 -9.708 1.00 95.62 118 GLN A O 1
ATOM 958 N N . TYR A 1 119 ? 12.032 -5.099 -10.788 1.00 97.69 119 TYR A N 1
ATOM 959 C CA . TYR A 1 119 ? 10.648 -5.084 -10.322 1.00 97.69 119 TYR A CA 1
ATOM 960 C C . TYR A 1 119 ? 9.719 -5.559 -11.433 1.00 97.69 119 TYR A C 1
ATOM 962 O O . TYR A 1 119 ? 9.604 -4.882 -12.451 1.00 97.69 119 TYR A O 1
ATOM 970 N N . GLU A 1 120 ? 9.072 -6.705 -11.237 1.00 97.31 120 GLU A N 1
ATOM 971 C CA . GLU A 1 120 ? 8.052 -7.240 -12.143 1.00 97.31 120 GLU A CA 1
ATOM 972 C C . GLU A 1 120 ? 6.666 -6.811 -11.663 1.00 97.31 120 GLU A C 1
ATOM 974 O O . GLU A 1 120 ? 6.312 -7.040 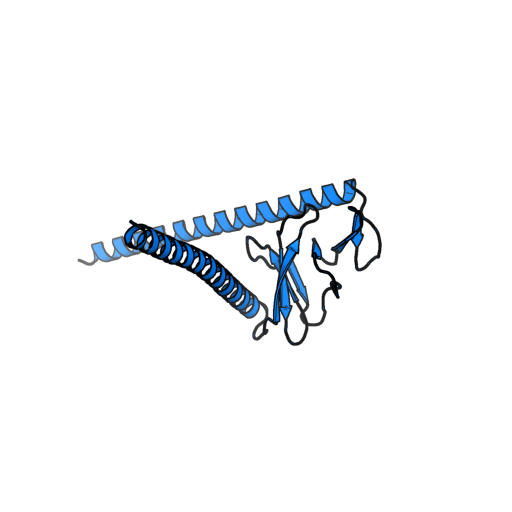-10.504 1.00 97.31 120 GLU A O 1
ATOM 979 N N . ASN A 1 121 ? 5.873 -6.206 -12.545 1.00 97.44 121 ASN A N 1
ATOM 980 C CA . ASN A 1 121 ? 4.479 -5.893 -12.263 1.00 97.44 121 ASN A CA 1
ATOM 981 C C . ASN A 1 121 ? 3.646 -7.185 -12.269 1.00 97.44 121 ASN A C 1
ATOM 983 O O . ASN A 1 121 ? 3.618 -7.927 -13.252 1.00 97.44 121 ASN A O 1
ATOM 987 N N . LEU A 1 122 ? 2.926 -7.447 -11.183 1.00 95.94 122 LEU A N 1
ATOM 988 C CA . LEU A 1 122 ? 2.152 -8.673 -10.994 1.00 95.94 122 LEU A CA 1
ATOM 989 C C . LEU A 1 122 ? 0.944 -8.782 -11.929 1.00 95.94 122 LEU A C 1
ATOM 991 O O . LEU A 1 122 ? 0.509 -9.904 -12.200 1.00 95.94 122 LEU A O 1
ATOM 995 N N . THR A 1 123 ? 0.436 -7.659 -12.432 1.00 93.31 123 THR A N 1
ATOM 996 C CA . THR A 1 123 ? -0.701 -7.591 -13.355 1.00 93.31 123 THR A CA 1
ATOM 997 C C . THR A 1 123 ? -0.242 -7.742 -14.804 1.00 93.31 123 THR A C 1
ATOM 999 O O . THR A 1 123 ? -0.751 -8.598 -15.523 1.00 93.31 123 THR A O 1
ATOM 1002 N N . THR A 1 124 ? 0.733 -6.939 -15.240 1.00 95.62 124 THR A N 1
ATOM 1003 C CA . THR A 1 124 ? 1.163 -6.886 -16.652 1.00 95.62 124 THR A CA 1
ATOM 1004 C C . THR A 1 124 ? 2.294 -7.854 -16.992 1.00 95.62 124 THR A C 1
ATOM 1006 O O . THR A 1 124 ? 2.546 -8.087 -18.172 1.00 95.62 124 THR A O 1
ATOM 1009 N N . LYS A 1 125 ? 2.976 -8.417 -15.985 1.00 95.81 125 LYS A N 1
ATOM 1010 C CA . LYS A 1 125 ? 4.166 -9.279 -16.135 1.00 95.81 125 LYS A CA 1
ATOM 1011 C C . LYS A 1 125 ? 5.350 -8.588 -16.819 1.00 95.81 125 LYS A C 1
ATOM 1013 O O . LYS A 1 125 ? 6.203 -9.233 -17.422 1.00 95.81 125 LYS A O 1
ATOM 1018 N N . THR A 1 126 ? 5.403 -7.259 -16.743 1.00 96.94 126 THR A N 1
ATOM 1019 C CA . THR A 1 126 ? 6.483 -6.444 -17.316 1.00 96.94 126 THR A CA 1
ATOM 1020 C C . THR A 1 126 ? 7.440 -5.967 -16.234 1.00 96.94 126 THR A C 1
ATOM 1022 O O . THR A 1 126 ? 7.020 -5.655 -15.119 1.00 96.94 126 THR A O 1
ATOM 1025 N N . PHE A 1 127 ? 8.723 -5.861 -16.577 1.00 97.25 127 PHE A N 1
ATOM 1026 C CA . PHE A 1 127 ? 9.745 -5.318 -15.686 1.00 97.25 127 PHE A CA 1
ATOM 1027 C C . PHE A 1 127 ? 9.883 -3.806 -15.850 1.00 97.25 127 PHE A C 1
ATOM 1029 O O . PHE A 1 127 ? 9.873 -3.312 -16.975 1.00 97.25 127 PHE A O 1
ATOM 1036 N N . LEU A 1 128 ? 10.066 -3.094 -14.737 1.00 96.62 128 LEU A N 1
ATOM 1037 C CA . LEU A 1 128 ? 10.427 -1.677 -14.762 1.00 96.62 128 LEU A CA 1
ATOM 1038 C C . LEU A 1 128 ? 11.887 -1.485 -15.173 1.00 96.62 128 LEU A C 1
ATOM 1040 O O . LEU A 1 128 ? 12.786 -2.195 -14.703 1.00 96.62 128 LEU A O 1
ATOM 1044 N N . SER A 1 129 ? 12.127 -0.459 -15.983 1.00 96.56 129 SER A N 1
ATOM 1045 C CA . SER A 1 129 ? 13.453 0.134 -16.126 1.00 96.56 129 SER A CA 1
ATOM 1046 C C . SER A 1 129 ? 13.861 0.883 -14.849 1.00 96.56 129 SER A C 1
ATOM 1048 O O . SER A 1 129 ? 13.034 1.240 -14.003 1.00 96.56 129 SER A O 1
ATOM 1050 N N . ASN A 1 130 ? 15.161 1.151 -14.704 1.00 95.31 130 ASN A N 1
ATOM 1051 C CA . ASN A 1 130 ? 15.665 1.922 -13.565 1.00 95.31 130 ASN A CA 1
ATOM 1052 C C . ASN A 1 130 ? 15.134 3.364 -13.559 1.00 95.31 130 ASN A C 1
ATOM 1054 O O . ASN A 1 130 ? 14.860 3.895 -12.485 1.00 95.31 130 ASN A O 1
ATOM 1058 N N . ASP A 1 131 ? 14.957 3.977 -14.731 1.00 97.00 131 ASP A N 1
ATOM 1059 C CA . ASP A 1 131 ? 14.471 5.356 -14.848 1.00 97.00 131 ASP A CA 1
ATOM 1060 C C . ASP A 1 131 ? 12.999 5.469 -14.430 1.00 97.00 131 ASP A C 1
ATOM 1062 O O . ASP A 1 131 ? 12.637 6.367 -13.666 1.00 97.00 131 ASP A O 1
ATOM 1066 N N . GLU A 1 132 ? 12.158 4.514 -14.846 1.00 96.50 132 GLU A N 1
ATOM 1067 C CA . GLU A 1 132 ? 10.761 4.434 -14.396 1.00 96.50 132 GLU A CA 1
ATOM 1068 C C . GLU A 1 132 ? 10.683 4.230 -12.885 1.00 96.50 132 GLU A C 1
ATOM 1070 O O . GLU A 1 132 ? 9.970 4.960 -12.197 1.00 96.50 132 GLU A O 1
ATOM 1075 N N . LYS A 1 133 ? 11.465 3.283 -12.351 1.00 96.81 133 LYS A N 1
ATOM 1076 C CA . LYS A 1 133 ? 11.537 3.030 -10.910 1.00 96.81 133 LYS A CA 1
ATOM 1077 C C . LYS A 1 133 ? 11.895 4.309 -10.144 1.00 96.81 133 LYS A C 1
ATOM 1079 O O . LYS A 1 133 ? 11.207 4.642 -9.184 1.00 96.81 133 LYS A O 1
ATOM 1084 N N . ASN A 1 134 ? 12.943 5.023 -10.553 1.00 97.12 134 ASN A N 1
ATOM 1085 C CA . ASN A 1 134 ? 13.376 6.245 -9.870 1.00 97.12 134 ASN A CA 1
ATOM 1086 C C . ASN A 1 134 ? 12.302 7.339 -9.938 1.00 97.12 134 ASN A C 1
ATOM 1088 O O . ASN A 1 134 ? 11.995 7.953 -8.920 1.00 97.12 134 ASN A O 1
ATOM 1092 N N . THR A 1 135 ? 11.667 7.507 -11.101 1.00 97.31 135 THR A N 1
ATOM 1093 C CA . THR A 1 135 ? 10.571 8.469 -11.289 1.00 97.31 135 THR A CA 1
ATOM 1094 C C . THR A 1 135 ? 9.403 8.177 -10.343 1.00 97.31 135 THR A C 1
ATOM 1096 O O . THR A 1 135 ? 8.892 9.080 -9.683 1.00 97.31 135 THR A O 1
ATOM 1099 N N . ILE A 1 136 ? 9.004 6.907 -10.229 1.00 96.69 136 ILE A N 1
ATOM 1100 C CA . ILE A 1 136 ? 7.911 6.478 -9.346 1.00 96.69 136 ILE A CA 1
ATOM 1101 C C . ILE A 1 136 ? 8.265 6.714 -7.869 1.00 96.69 136 ILE A C 1
ATOM 1103 O O . ILE A 1 136 ? 7.430 7.201 -7.101 1.00 96.69 136 ILE A O 1
ATOM 1107 N N . VAL A 1 137 ? 9.502 6.415 -7.457 1.00 97.38 137 VAL A N 1
ATOM 1108 C CA . VAL A 1 137 ? 9.971 6.672 -6.082 1.00 97.38 137 VAL A CA 1
ATOM 1109 C C . VAL A 1 137 ? 9.935 8.169 -5.765 1.00 97.38 137 VAL A C 1
ATOM 1111 O O . VAL A 1 137 ? 9.393 8.569 -4.739 1.00 97.38 137 VAL A O 1
ATOM 1114 N N . GLU A 1 138 ? 10.448 9.025 -6.647 1.00 96.88 138 GLU A N 1
ATOM 1115 C CA . GLU A 1 138 ? 10.452 10.476 -6.415 1.00 96.88 138 GLU A CA 1
ATOM 1116 C C . GLU A 1 138 ? 9.032 11.052 -6.315 1.00 96.88 138 GLU A C 1
ATOM 1118 O O . GLU A 1 138 ? 8.731 11.854 -5.420 1.00 96.88 138 GLU A O 1
ATOM 1123 N N . GLN A 1 139 ? 8.136 10.611 -7.201 1.00 95.38 139 GLN A N 1
ATOM 1124 C CA . GLN A 1 139 ? 6.738 11.042 -7.206 1.00 95.38 139 GLN A CA 1
ATOM 1125 C C . GLN A 1 139 ? 6.003 10.595 -5.940 1.00 95.38 139 GLN A C 1
ATOM 1127 O O . GLN A 1 139 ? 5.355 11.413 -5.282 1.00 95.38 139 GLN A O 1
ATOM 1132 N N . SER A 1 140 ? 6.135 9.321 -5.564 1.00 94.94 140 SER A N 1
ATOM 1133 C CA . SER A 1 140 ? 5.500 8.781 -4.356 1.00 94.94 140 SER A CA 1
ATOM 1134 C C . SER A 1 140 ? 5.980 9.491 -3.090 1.00 94.94 140 SER A C 1
ATOM 1136 O O . SER A 1 140 ? 5.149 9.939 -2.299 1.00 94.94 140 SER A O 1
ATOM 1138 N N . LYS A 1 141 ? 7.293 9.699 -2.928 1.00 94.50 141 LYS A N 1
ATOM 1139 C CA . LYS A 1 141 ? 7.851 10.429 -1.777 1.00 94.50 141 LYS A CA 1
ATOM 1140 C C . LYS A 1 141 ? 7.354 11.868 -1.709 1.00 94.50 141 LYS A C 1
ATOM 1142 O O . LYS A 1 141 ? 7.014 12.343 -0.629 1.00 94.50 141 LYS A O 1
ATOM 1147 N N . THR A 1 142 ? 7.254 12.551 -2.849 1.00 93.38 142 THR A N 1
ATOM 1148 C CA . THR A 1 142 ? 6.724 13.921 -2.899 1.00 93.38 142 THR A CA 1
ATOM 1149 C C . THR A 1 142 ? 5.280 13.982 -2.397 1.00 93.38 142 THR A C 1
ATOM 1151 O O . THR A 1 142 ? 4.940 14.859 -1.601 1.00 93.38 142 THR A O 1
ATOM 1154 N N . VAL A 1 143 ? 4.433 13.040 -2.826 1.00 90.19 143 VAL A N 1
ATOM 1155 C CA . VAL A 1 143 ? 3.024 12.978 -2.409 1.00 90.19 143 VAL A CA 1
ATOM 1156 C C . VAL A 1 143 ? 2.898 12.656 -0.920 1.00 90.19 143 VAL A C 1
ATOM 1158 O O . VAL A 1 143 ? 2.161 13.348 -0.217 1.00 90.19 143 VAL A O 1
ATOM 1161 N N . LEU A 1 144 ? 3.646 11.664 -0.429 1.00 90.38 144 LEU A N 1
ATOM 1162 C CA . LEU A 1 144 ? 3.621 11.270 0.982 1.00 90.38 144 LEU A CA 1
ATOM 1163 C C . LEU A 1 144 ? 4.072 12.425 1.888 1.00 90.38 144 LEU A C 1
ATOM 1165 O O . LEU A 1 144 ? 3.327 12.834 2.774 1.00 90.38 144 LEU A O 1
ATOM 1169 N N . LEU A 1 145 ? 5.208 13.066 1.591 1.00 89.56 145 LEU A N 1
ATOM 1170 C CA . LEU A 1 145 ? 5.708 14.211 2.369 1.00 89.56 145 LEU A CA 1
ATOM 1171 C C . LEU A 1 145 ? 4.738 15.406 2.372 1.00 89.56 145 LEU A C 1
ATOM 1173 O O . LEU A 1 145 ? 4.594 16.117 3.377 1.00 89.56 145 LEU A O 1
ATOM 1177 N N . ALA A 1 146 ? 4.062 15.657 1.246 1.00 85.50 146 ALA A N 1
ATOM 1178 C CA . ALA A 1 146 ? 3.058 16.712 1.162 1.00 85.50 146 ALA A CA 1
ATOM 1179 C C . ALA A 1 146 ? 1.838 16.406 2.047 1.00 85.50 146 ALA A C 1
ATOM 1181 O O . ALA A 1 146 ? 1.345 17.310 2.734 1.00 85.50 146 ALA A O 1
ATOM 1182 N N . ALA A 1 147 ? 1.384 15.149 2.068 1.00 82.25 147 ALA A N 1
ATOM 1183 C CA . ALA A 1 147 ? 0.297 14.695 2.930 1.00 82.25 147 ALA A CA 1
ATOM 1184 C C . ALA A 1 147 ? 0.654 14.883 4.412 1.00 82.25 147 ALA A C 1
ATOM 1186 O O . ALA A 1 147 ? -0.074 1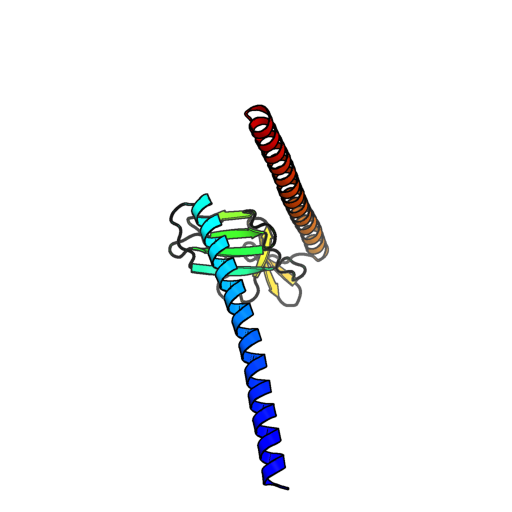5.567 5.134 1.00 82.25 147 ALA A O 1
ATOM 1187 N N . GLU A 1 148 ? 1.842 14.429 4.820 1.00 80.69 148 GLU A N 1
ATOM 1188 C CA . GLU A 1 148 ? 2.365 14.570 6.186 1.00 80.69 148 GLU A CA 1
ATOM 1189 C C . GLU A 1 148 ? 2.383 16.034 6.645 1.00 80.69 148 GLU A C 1
ATOM 1191 O O . GLU A 1 148 ? 1.864 16.387 7.714 1.00 80.69 148 GLU A O 1
ATOM 1196 N N . THR A 1 149 ? 2.906 16.918 5.789 1.00 77.00 149 THR A N 1
ATOM 1197 C CA . THR A 1 149 ? 2.972 18.362 6.044 1.00 77.00 149 THR A CA 1
ATOM 1198 C C . THR A 1 149 ? 1.579 18.967 6.229 1.00 77.00 149 THR A C 1
ATOM 1200 O O . THR A 1 149 ? 1.383 19.835 7.087 1.00 77.00 149 THR A O 1
ATOM 1203 N N . ASN A 1 150 ? 0.594 18.518 5.449 1.00 72.75 150 ASN A N 1
ATOM 1204 C CA . ASN A 1 150 ? -0.780 19.002 5.542 1.00 72.75 150 ASN A CA 1
ATOM 1205 C C . ASN A 1 150 ? -1.475 18.509 6.815 1.00 72.75 150 ASN A C 1
ATOM 1207 O O . ASN A 1 150 ? -2.074 19.328 7.516 1.00 72.75 150 ASN A O 1
ATOM 1211 N N . THR A 1 151 ? -1.316 17.240 7.201 1.00 64.31 151 THR A N 1
ATOM 1212 C CA . THR A 1 151 ? -1.770 16.746 8.516 1.00 64.31 151 THR A CA 1
ATOM 1213 C C . THR A 1 151 ? -1.121 17.508 9.674 1.00 64.31 151 THR A C 1
ATOM 1215 O O . THR A 1 151 ? -1.805 17.881 10.632 1.00 64.31 151 THR A O 1
ATOM 1218 N N . GLY A 1 152 ? 0.175 17.826 9.577 1.00 61.34 152 GLY A N 1
ATOM 1219 C CA . GLY A 1 152 ? 0.881 18.648 10.564 1.00 61.34 152 GLY A CA 1
ATOM 1220 C C . GLY A 1 152 ? 0.320 20.073 10.669 1.00 61.34 152 GLY A C 1
ATOM 1221 O O . GLY A 1 152 ? 0.104 20.586 11.773 1.00 61.34 152 GLY A O 1
ATOM 1222 N N . LYS A 1 153 ? 0.010 20.706 9.529 1.00 59.56 153 LYS A N 1
ATOM 1223 C CA . LYS A 1 153 ? -0.642 22.028 9.478 1.00 59.56 153 LYS A CA 1
ATOM 1224 C C . LYS A 1 153 ? -2.064 21.992 10.046 1.00 59.56 153 LYS A C 1
ATOM 1226 O O . LYS A 1 153 ? -2.404 22.869 10.842 1.00 59.56 153 LYS A O 1
ATOM 1231 N N . LEU A 1 154 ? -2.862 20.976 9.708 1.00 54.38 154 LEU A N 1
ATOM 1232 C CA . LEU A 1 154 ? -4.222 20.793 10.230 1.00 54.38 154 LEU A CA 1
ATOM 1233 C C . LEU A 1 154 ? -4.213 20.626 11.756 1.00 54.38 154 LEU A C 1
ATOM 1235 O O . LEU A 1 154 ? -4.924 21.353 12.454 1.00 54.38 154 LEU A O 1
ATOM 1239 N N . ARG A 1 155 ? -3.325 19.779 12.297 1.00 54.62 155 ARG A N 1
ATOM 1240 C CA . ARG A 1 155 ? -3.131 19.616 13.752 1.00 54.62 155 ARG A CA 1
ATOM 1241 C C . ARG A 1 155 ? -2.772 20.932 14.446 1.00 54.62 155 ARG A C 1
ATOM 1243 O O . ARG A 1 155 ? -3.348 21.262 15.483 1.00 54.62 155 ARG A O 1
ATOM 1250 N N . LYS A 1 156 ? -1.869 21.723 13.858 1.00 52.56 156 LYS A N 1
ATOM 1251 C CA . LYS A 1 156 ? -1.484 23.033 14.407 1.00 52.56 156 LYS A CA 1
ATOM 1252 C C . LYS A 1 156 ? -2.642 24.038 14.360 1.00 52.56 156 LYS A C 1
ATOM 1254 O O . LYS A 1 156 ? -2.869 24.738 15.343 1.00 52.56 156 LYS A O 1
ATOM 1259 N N . SER A 1 157 ? -3.409 24.076 13.269 1.00 45.59 157 SER A N 1
ATOM 1260 C CA . SER A 1 157 ? -4.568 24.974 13.128 1.00 45.59 157 SER A CA 1
ATOM 1261 C C . SER A 1 157 ? -5.696 24.655 14.118 1.00 45.59 157 SER A C 1
ATOM 1263 O O . SER A 1 157 ? -6.239 25.566 14.745 1.00 45.59 157 SER A O 1
ATOM 1265 N N . ASN A 1 158 ? -5.967 23.369 14.360 1.00 44.66 158 ASN A N 1
ATOM 1266 C CA . ASN A 1 158 ? -6.980 22.938 15.319 1.00 44.66 158 ASN A CA 1
ATOM 1267 C C . ASN A 1 158 ? -6.589 23.307 16.756 1.00 44.66 158 ASN A C 1
ATOM 1269 O O . ASN A 1 158 ? -7.427 23.833 17.487 1.00 44.66 158 ASN A O 1
ATOM 1273 N N . ASN A 1 159 ? -5.313 23.156 17.129 1.00 47.50 159 ASN A N 1
ATOM 1274 C CA . ASN A 1 159 ? -4.818 23.562 18.449 1.00 47.50 159 ASN A CA 1
ATOM 1275 C C . ASN A 1 159 ? -4.870 25.084 18.676 1.00 47.50 159 ASN A C 1
ATOM 1277 O O . ASN A 1 159 ? -5.201 25.516 19.779 1.00 47.50 159 ASN A O 1
ATOM 1281 N N . LEU A 1 160 ? -4.621 25.905 17.646 1.00 52.41 160 LEU A N 1
ATOM 1282 C CA . LEU A 1 160 ? -4.815 27.362 17.728 1.00 52.41 160 LEU A CA 1
ATOM 1283 C C . LEU A 1 160 ? -6.302 27.763 17.827 1.00 52.41 160 LEU A C 1
ATOM 1285 O O . LEU A 1 160 ? -6.651 28.731 18.507 1.00 52.41 160 LEU A O 1
ATOM 1289 N N . SER A 1 161 ? -7.201 27.017 17.179 1.00 48.84 161 SER A N 1
ATOM 1290 C CA . SER A 1 161 ? -8.650 27.249 17.291 1.00 48.84 161 SER A CA 1
ATOM 1291 C C . SER A 1 161 ? -9.209 26.846 18.665 1.00 48.84 161 SER A C 1
ATOM 1293 O O . SER A 1 161 ? -10.157 27.453 19.164 1.00 48.84 161 SER A O 1
ATOM 1295 N N . LEU A 1 162 ? -8.608 25.835 19.303 1.00 48.53 162 LEU A N 1
ATOM 1296 C CA . LEU A 1 162 ? -9.001 25.370 20.631 1.00 48.53 162 LEU A CA 1
ATOM 1297 C C . LEU A 1 162 ? -8.513 26.329 21.720 1.00 48.53 162 LEU A C 1
ATOM 1299 O O . LEU A 1 162 ? -9.290 26.691 22.600 1.00 48.53 162 LEU A O 1
ATOM 1303 N N . SER A 1 163 ? -7.262 26.792 21.635 1.00 48.38 163 SER A N 1
ATOM 1304 C CA . SER A 1 163 ? -6.702 27.741 22.605 1.00 48.38 163 SER A CA 1
ATOM 1305 C C . SER A 1 163 ? -7.408 29.100 22.569 1.00 48.38 163 SER A C 1
ATOM 1307 O O . SER A 1 163 ? -7.670 29.687 23.617 1.00 48.38 163 SER A O 1
ATOM 1309 N N . SER A 1 164 ? -7.815 29.569 21.386 1.00 50.78 164 SER A N 1
ATOM 1310 C CA . SER A 1 164 ? -8.621 30.792 21.256 1.00 50.78 164 SER A CA 1
ATOM 1311 C C . SER A 1 164 ? -10.038 30.647 21.832 1.00 50.78 164 SER A C 1
ATOM 1313 O O . SER A 1 164 ? -10.520 31.577 22.478 1.00 50.78 164 SER A O 1
ATOM 1315 N N . LYS A 1 165 ? -10.681 29.476 21.689 1.00 53.50 165 LYS A N 1
ATOM 1316 C CA . LYS A 1 165 ? -11.989 29.177 22.312 1.00 53.50 165 LYS A CA 1
ATOM 1317 C C . LYS A 1 165 ? -11.925 28.989 23.833 1.00 53.50 165 LYS A C 1
ATOM 1319 O O . LYS A 1 165 ? -12.911 29.259 24.517 1.00 53.50 165 LYS A O 1
ATOM 1324 N N . ILE A 1 166 ? -10.803 28.506 24.367 1.00 55.47 166 ILE A N 1
ATOM 1325 C CA . ILE A 1 166 ? -10.588 28.383 25.818 1.00 55.47 166 ILE A CA 1
ATOM 1326 C C . ILE A 1 166 ? -10.420 29.778 26.435 1.00 55.47 166 ILE A C 1
ATOM 1328 O O . ILE A 1 166 ? -11.142 30.117 27.371 1.00 55.47 166 ILE A O 1
ATOM 1332 N N . ASN A 1 167 ? -9.590 30.631 25.825 1.00 49.69 167 ASN A N 1
ATOM 1333 C CA . ASN A 1 167 ? -9.375 32.001 26.299 1.00 49.69 167 ASN A CA 1
ATOM 1334 C C . ASN A 1 167 ? -10.647 32.867 26.239 1.00 49.69 167 ASN A C 1
ATOM 1336 O O . ASN A 1 167 ? -10.842 33.736 27.086 1.00 49.69 167 ASN A O 1
ATOM 1340 N N . SER A 1 168 ? -11.547 32.646 25.272 1.00 50.69 168 SER A N 1
ATOM 1341 C CA . SER A 1 168 ? -12.824 33.374 25.233 1.00 50.69 168 SER A CA 1
ATOM 1342 C C . SER A 1 168 ? -13.789 32.947 26.347 1.00 50.69 168 SER A C 1
ATOM 1344 O O . SER A 1 168 ? -14.522 33.785 26.862 1.00 50.69 168 SER A O 1
ATOM 1346 N N . LYS A 1 169 ? -13.776 31.668 26.753 1.00 53.56 169 LYS A N 1
ATOM 1347 C CA . LYS A 1 169 ? -14.638 31.155 27.834 1.00 53.56 169 LYS A CA 1
ATOM 1348 C C . LYS A 1 169 ? -14.155 31.552 29.230 1.00 53.56 169 LYS A C 1
ATOM 1350 O O . LYS A 1 169 ? -14.987 31.796 30.099 1.00 53.56 169 LYS A O 1
ATOM 1355 N N . GLU A 1 170 ? -12.843 31.647 29.454 1.00 50.06 170 GLU A N 1
ATOM 1356 C CA . GLU A 1 170 ? -12.306 32.182 30.716 1.00 50.06 170 GLU A CA 1
ATOM 1357 C C . GLU A 1 170 ? -12.665 33.664 30.900 1.00 50.06 170 GLU A C 1
ATOM 1359 O O . GLU A 1 170 ? -13.097 34.059 31.981 1.00 50.06 170 GLU A O 1
ATOM 1364 N N . ASN A 1 171 ? -12.606 34.465 29.832 1.00 48.34 171 ASN A N 1
ATOM 1365 C CA . ASN A 1 171 ? -12.952 35.888 29.896 1.00 48.34 171 ASN A CA 1
ATOM 1366 C C . ASN A 1 171 ? -14.455 36.152 30.119 1.00 48.34 171 ASN A C 1
ATOM 1368 O O . ASN A 1 171 ? -14.808 37.130 30.777 1.00 48.34 171 ASN A O 1
ATOM 1372 N N . GLU A 1 172 ? -15.351 35.280 29.641 1.00 50.88 172 GLU A N 1
ATOM 1373 C CA . GLU A 1 172 ? -16.794 35.388 29.925 1.00 50.88 172 GLU A CA 1
ATOM 1374 C C . GLU A 1 172 ? -17.159 35.040 31.377 1.00 50.88 172 GLU A C 1
ATOM 1376 O O . GLU A 1 172 ? -18.134 35.579 31.907 1.00 50.88 172 GLU A O 1
ATOM 1381 N N . ASN A 1 173 ? -16.389 34.168 32.038 1.00 50.09 173 ASN A N 1
ATOM 1382 C CA . ASN A 1 173 ? -16.629 33.804 33.438 1.00 50.09 173 ASN A CA 1
ATOM 1383 C C . ASN A 1 173 ? -16.122 34.864 34.425 1.00 50.09 173 ASN A C 1
ATOM 1385 O O . ASN A 1 173 ? -16.712 35.018 35.489 1.00 50.09 173 ASN A O 1
ATOM 1389 N N . ILE A 1 174 ? -15.087 35.630 34.067 1.00 50.62 174 ILE A N 1
ATOM 1390 C CA . ILE A 1 174 ? -14.538 36.698 34.923 1.00 50.62 174 ILE A CA 1
ATOM 1391 C C . ILE A 1 174 ? -15.456 37.936 34.951 1.00 50.62 174 ILE A C 1
ATOM 1393 O O . ILE A 1 174 ? -15.490 38.647 35.948 1.00 50.62 174 ILE A O 1
ATOM 1397 N N . MET A 1 175 ? -16.258 38.180 33.906 1.00 49.06 175 MET A N 1
ATOM 1398 C CA . MET A 1 175 ? -17.230 39.290 33.874 1.00 49.06 175 MET A CA 1
ATOM 1399 C C . MET A 1 175 ? -18.549 39.014 34.620 1.00 49.06 175 MET A C 1
ATOM 1401 O O . MET A 1 175 ? -19.390 39.909 34.707 1.00 49.06 175 MET A O 1
ATOM 1405 N N . LYS A 1 176 ? -18.767 37.792 35.128 1.00 50.41 176 LYS A N 1
ATOM 1406 C CA . LYS A 1 176 ? -20.009 37.391 35.824 1.00 50.41 176 LYS A CA 1
ATOM 1407 C C . LYS A 1 176 ? -19.863 37.228 37.345 1.00 50.41 176 LYS A C 1
ATOM 1409 O O . LYS A 1 176 ? -20.809 36.774 37.987 1.00 50.41 176 LYS A O 1
ATOM 1414 N N . THR A 1 177 ? -18.724 37.619 37.910 1.00 44.12 177 THR A N 1
ATOM 1415 C CA . THR A 1 177 ? -18.461 37.730 39.359 1.00 44.12 177 THR A CA 1
ATOM 1416 C C . THR A 1 177 ? -18.173 39.169 39.726 1.00 44.12 177 THR A C 1
ATOM 1418 O O . THR A 1 177 ? -18.691 39.610 40.773 1.00 44.12 177 THR A O 1
#

Sequence (177 aa):
MKKIFSTIVIIFLICFLATNIKLSANNLYDEYESKTIIQQVTENLFGDVIIESVEDLYNLDDSPDYLYVKFVDSGYAIYSSQTLDLLEYSLNSTLPYSGVNKKYYAGPANYFIKINNQYENLTTKTFLSNDEKNTIVEQSKTVLLAAETNTGKLRKSNNLSLSSKINSKENENIMKT